Protein AF-A0A353HAV5-F1 (afdb_monomer_lite)

Radius of gyration: 21.0 Å; chains: 1; bounding box: 49×41×52 Å

Foldseek 3Di:
DAEAEFCCQVVVVDLVSRLVVQVVVVVVVGQAYEYEHQALDCVSVLVNLQVNCVPDVHRAYEYECPNVVVDDPVNVVVSPHDYYDPDCPVVVVVPVLVVVQVVVCVVPVHRPVVVVPDDPPVVVVVVDDDD

Secondary structure (DSSP, 8-state):
--EEEE-TTTTT--HHHHHHHHHHHHHTT-SEEEE----S--HHHHHHHHHHHHH-SSSPEEE-TTSSTTS-HHHHHHTT--EE---SHHHHHHHHHHHHHHHHHHHHTSSTTGGGTSPPHHHHGGGSPP-

Structure (mmCIF, N/CA/C/O backbone):
data_AF-A0A353HAV5-F1
#
_entry.id   AF-A0A353HAV5-F1
#
loop_
_atom_site.group_PDB
_atom_site.id
_atom_site.type_symbol
_atom_site.label_atom_id
_atom_site.label_alt_id
_atom_site.label_comp_id
_atom_site.label_asym_id
_atom_site.label_entity_id
_atom_site.label_seq_id
_atom_site.pdbx_PDB_ins_code
_atom_site.Cartn_x
_atom_site.Cartn_y
_atom_site.Cartn_z
_atom_site.occupancy
_atom_site.B_iso_or_equiv
_atom_site.auth_seq_id
_atom_site.auth_comp_id
_atom_site.auth_asym_id
_atom_site.auth_atom_id
_atom_site.pdbx_PDB_model_num
ATOM 1 N N . MET A 1 1 ? -17.302 -7.181 -1.519 1.00 90.75 1 MET A N 1
ATOM 2 C CA . MET A 1 1 ? -16.369 -6.440 -0.659 1.00 90.75 1 MET A CA 1
ATOM 3 C C . MET A 1 1 ? -16.232 -5.023 -1.188 1.00 90.75 1 MET A C 1
ATOM 5 O O . MET A 1 1 ? -15.803 -4.854 -2.324 1.00 90.75 1 MET A O 1
ATOM 9 N N . ILE A 1 2 ? -16.629 -4.037 -0.393 1.00 97.50 2 ILE A N 1
ATOM 10 C CA . ILE A 1 2 ? -16.594 -2.602 -0.665 1.00 97.50 2 ILE A CA 1
ATOM 11 C C . ILE A 1 2 ? -15.744 -1.954 0.428 1.00 97.50 2 ILE A C 1
ATOM 13 O O . ILE A 1 2 ? -16.100 -1.999 1.602 1.00 97.50 2 ILE A O 1
ATOM 17 N N . ILE A 1 3 ? -14.617 -1.352 0.046 1.00 98.38 3 ILE A N 1
ATOM 18 C CA . ILE A 1 3 ? -13.749 -0.620 0.974 1.00 98.38 3 ILE A CA 1
ATOM 19 C C . ILE A 1 3 ? -13.997 0.875 0.788 1.00 98.38 3 ILE A C 1
ATOM 21 O O . ILE A 1 3 ? -13.807 1.409 -0.306 1.00 98.38 3 ILE A O 1
ATOM 25 N N . ALA A 1 4 ? -14.411 1.557 1.853 1.00 98.38 4 ALA A N 1
ATOM 26 C CA . ALA A 1 4 ? -14.654 2.991 1.827 1.00 98.38 4 ALA A CA 1
ATOM 27 C C . ALA A 1 4 ? -13.349 3.764 2.056 1.00 98.38 4 ALA A C 1
ATOM 29 O O . ALA A 1 4 ? -12.739 3.678 3.122 1.00 98.38 4 ALA A O 1
ATOM 30 N N . HIS A 1 5 ? -12.923 4.528 1.050 1.00 98.44 5 HIS A N 1
ATOM 31 C CA . HIS A 1 5 ? -11.696 5.317 1.102 1.00 98.44 5 HIS A CA 1
ATOM 32 C C . HIS A 1 5 ? -11.945 6.710 1.696 1.00 98.44 5 HIS A C 1
ATOM 34 O O . HIS A 1 5 ? -12.786 7.470 1.213 1.00 98.44 5 HIS A O 1
ATOM 40 N N . ILE A 1 6 ? -11.221 7.033 2.766 1.00 98.25 6 ILE A N 1
ATOM 41 C CA . ILE A 1 6 ? -11.359 8.262 3.545 1.00 98.25 6 ILE A CA 1
ATOM 42 C C . ILE A 1 6 ? -10.180 9.188 3.239 1.00 98.25 6 ILE A C 1
ATOM 44 O O . ILE A 1 6 ? -9.036 8.907 3.589 1.00 98.25 6 ILE A O 1
ATOM 48 N N . GLU A 1 7 ? -10.491 10.335 2.643 1.00 97.94 7 GLU A N 1
ATOM 49 C CA . GLU A 1 7 ? -9.522 11.348 2.200 1.00 97.94 7 GLU A CA 1
ATOM 50 C C . GLU A 1 7 ? -9.420 12.544 3.169 1.00 97.94 7 GLU A C 1
ATOM 52 O O . GLU A 1 7 ? -8.815 13.567 2.860 1.00 97.94 7 GLU A O 1
ATOM 57 N N . SER A 1 8 ? -10.005 12.452 4.366 1.00 98.25 8 SER A N 1
ATOM 58 C CA . SER A 1 8 ? -10.053 13.561 5.331 1.00 98.25 8 SER A CA 1
ATOM 59 C C . SER A 1 8 ? -8.676 14.070 5.747 1.00 98.25 8 SER A C 1
ATOM 61 O O . SER A 1 8 ? -8.470 15.280 5.813 1.00 98.25 8 SER A O 1
ATOM 63 N N . LEU A 1 9 ? -7.721 13.170 6.003 1.00 97.25 9 LEU A N 1
ATOM 64 C CA . LEU A 1 9 ? -6.358 13.557 6.382 1.00 97.25 9 LEU A CA 1
ATOM 65 C C . LEU A 1 9 ? -5.580 14.109 5.181 1.00 97.25 9 LEU A C 1
ATOM 67 O O . LEU A 1 9 ? -4.828 15.071 5.322 1.00 97.25 9 LEU A O 1
ATOM 71 N N . ILE A 1 10 ? -5.824 13.576 3.978 1.00 96.88 10 ILE A N 1
ATOM 72 C CA . ILE A 1 10 ? -5.287 14.144 2.736 1.00 96.88 10 ILE A CA 1
ATOM 73 C C . ILE A 1 10 ? -5.797 15.569 2.539 1.00 96.88 10 ILE A C 1
ATOM 75 O O . ILE A 1 10 ? -5.003 16.439 2.202 1.00 96.88 10 ILE A O 1
ATOM 79 N N . LEU A 1 11 ? -7.075 15.832 2.802 1.00 96.94 11 LEU A N 1
ATOM 80 C CA . LEU A 1 11 ? -7.701 17.150 2.682 1.00 96.94 11 LEU A CA 1
ATOM 81 C C . LEU A 1 11 ? -7.527 18.041 3.924 1.00 96.94 11 LEU A C 1
ATOM 83 O O . LEU A 1 11 ? -8.155 19.095 3.998 1.00 96.94 11 LEU A O 1
ATOM 87 N N . GLU A 1 12 ? -6.705 17.631 4.897 1.00 95.88 12 GLU A N 1
ATOM 88 C CA . GLU A 1 12 ? -6.419 18.389 6.127 1.00 95.88 12 GLU A CA 1
ATOM 89 C C . GLU A 1 12 ? -7.684 18.756 6.936 1.00 95.88 12 GLU A C 1
ATOM 91 O O . GLU A 1 12 ? -7.725 19.754 7.651 1.00 95.88 12 GLU A O 1
ATOM 96 N N . ARG A 1 13 ? -8.732 17.925 6.858 1.00 97.62 13 ARG A N 1
ATOM 97 C CA . ARG A 1 13 ? -10.005 18.102 7.585 1.00 97.62 13 ARG A CA 1
ATOM 98 C C . ARG A 1 13 ? -9.928 17.705 9.062 1.00 97.62 13 ARG A C 1
ATOM 100 O O . ARG A 1 13 ? -10.823 18.048 9.826 1.00 97.62 13 ARG A O 1
ATOM 107 N N . GLY A 1 14 ? -8.857 17.018 9.459 1.00 96.69 14 GLY A N 1
ATOM 108 C CA . GLY A 1 14 ? -8.590 16.608 10.838 1.00 96.69 14 GLY A CA 1
ATOM 109 C C . GLY A 1 14 ? -9.068 15.195 11.186 1.00 96.69 14 GLY A C 1
ATOM 110 O O . GLY A 1 14 ? -9.750 14.527 10.408 1.00 96.69 14 GLY A O 1
ATOM 111 N N . MET A 1 15 ? -8.670 14.740 12.378 1.00 98.25 15 MET A N 1
ATOM 112 C CA . MET A 1 15 ? -8.927 13.384 12.883 1.00 98.25 15 MET A CA 1
ATOM 113 C C . MET A 1 15 ? -10.414 13.113 13.138 1.00 98.25 15 MET A C 1
ATOM 115 O O . MET A 1 15 ? -10.902 12.017 12.877 1.00 98.25 15 MET A O 1
ATOM 119 N N . GLU A 1 16 ? -11.140 14.113 13.639 1.00 98.19 16 GLU A N 1
ATOM 120 C CA . GLU A 1 16 ? -12.565 13.980 13.952 1.00 98.19 16 GLU A CA 1
ATOM 121 C C . GLU A 1 16 ? -13.396 13.729 12.688 1.00 98.19 16 GLU A C 1
ATOM 123 O O . GLU A 1 16 ? -14.158 12.767 12.657 1.00 98.19 16 GLU A O 1
ATOM 128 N N . ASP A 1 17 ? -13.167 14.500 11.615 1.00 98.56 17 ASP A N 1
ATOM 129 C CA . ASP A 1 17 ? -13.829 14.305 10.313 1.00 98.56 17 ASP A CA 1
ATOM 130 C C . ASP A 1 17 ? -13.515 12.916 9.727 1.00 98.56 17 ASP A C 1
ATOM 132 O O . ASP A 1 17 ? -14.403 12.240 9.206 1.00 98.56 17 ASP A O 1
ATOM 136 N N . ALA A 1 18 ? -12.266 12.450 9.864 1.00 98.62 18 ALA A N 1
ATOM 137 C CA . ALA A 1 18 ? -11.866 11.122 9.403 1.00 98.62 18 ALA A CA 1
ATOM 138 C C . ALA A 1 18 ? -12.637 10.006 10.128 1.00 98.62 18 ALA A C 1
ATOM 140 O O . ALA A 1 18 ? -13.148 9.086 9.484 1.00 98.62 18 ALA A O 1
ATOM 141 N N . LEU A 1 19 ? -12.733 10.084 11.459 1.00 98.69 19 LEU A N 1
ATOM 142 C CA . LEU A 1 19 ? -13.439 9.100 12.282 1.00 98.69 19 LEU A CA 1
ATOM 143 C C . LEU A 1 19 ? -14.951 9.148 12.051 1.00 98.69 19 LEU A C 1
ATOM 145 O O . LEU A 1 19 ? -15.568 8.097 11.885 1.00 98.69 19 LEU A O 1
ATOM 149 N N . GLU A 1 20 ? -15.545 10.342 11.988 1.00 98.62 20 GLU A N 1
ATOM 150 C CA . GLU A 1 20 ? -16.972 10.520 11.696 1.00 98.62 20 GLU A CA 1
ATOM 151 C C . GLU A 1 20 ? -17.346 9.835 10.377 1.00 98.62 20 GLU A C 1
ATOM 153 O O . GLU A 1 20 ? -18.283 9.034 10.328 1.00 98.62 20 GLU A O 1
ATOM 158 N N . ARG A 1 21 ? -16.556 10.071 9.324 1.00 98.56 21 ARG A N 1
ATOM 159 C CA . ARG A 1 21 ? -16.737 9.411 8.028 1.00 98.56 21 ARG A CA 1
ATOM 160 C C . ARG A 1 21 ? -16.547 7.909 8.113 1.00 98.56 21 ARG A C 1
ATOM 162 O O . ARG A 1 21 ? -17.372 7.181 7.574 1.00 98.56 21 ARG A O 1
ATOM 169 N N . ALA A 1 22 ? -15.510 7.439 8.802 1.00 98.56 22 ALA A N 1
ATOM 170 C CA . ALA A 1 22 ? -15.269 6.011 8.978 1.00 98.56 22 ALA A CA 1
ATOM 171 C C . ALA A 1 22 ? -16.491 5.305 9.577 1.00 98.56 22 ALA A C 1
ATOM 173 O O . ALA A 1 22 ? -16.973 4.319 9.023 1.00 98.56 22 ALA A O 1
ATOM 174 N N . PHE A 1 23 ? -17.037 5.841 10.670 1.00 98.62 23 PHE A N 1
ATOM 175 C CA . PHE A 1 23 ? -18.215 5.268 11.316 1.00 98.62 23 PHE A CA 1
ATOM 176 C C . PHE A 1 23 ? -19.475 5.398 10.457 1.00 98.62 23 PHE A C 1
ATOM 178 O O . PHE A 1 23 ? -20.264 4.455 10.403 1.00 98.62 23 PHE A O 1
ATOM 185 N N . ALA A 1 24 ? -19.657 6.516 9.749 1.00 98.56 24 ALA A N 1
ATOM 186 C CA . ALA A 1 24 ? -20.773 6.686 8.822 1.00 98.56 24 ALA A CA 1
ATOM 187 C C . ALA A 1 24 ? -20.724 5.667 7.671 1.00 98.56 24 ALA A C 1
ATOM 189 O O . ALA A 1 24 ? -21.751 5.086 7.328 1.00 98.56 24 ALA A O 1
ATOM 190 N N . TYR A 1 25 ? -19.540 5.411 7.111 1.00 98.56 25 TYR A N 1
ATOM 191 C CA . TYR A 1 25 ? -19.354 4.460 6.016 1.00 98.56 25 TYR A CA 1
ATOM 192 C C . TYR A 1 25 ? -19.554 3.019 6.480 1.00 98.56 25 TYR A C 1
ATOM 194 O O . TYR A 1 25 ? -20.225 2.251 5.799 1.00 98.56 25 TYR A O 1
ATOM 202 N N . VAL A 1 26 ? -19.062 2.664 7.669 1.00 98.25 26 VAL A N 1
ATOM 203 C CA . VAL A 1 26 ? -19.337 1.352 8.274 1.00 98.25 26 VAL A CA 1
ATOM 204 C C . VAL A 1 26 ? -20.826 1.163 8.548 1.00 98.25 26 VAL A C 1
ATOM 206 O O . VAL A 1 26 ? -21.368 0.100 8.275 1.00 98.25 26 VAL A O 1
ATOM 209 N N . LYS A 1 27 ? -21.513 2.195 9.051 1.00 98.12 27 LYS A N 1
ATOM 210 C CA . LYS A 1 27 ? -22.967 2.158 9.265 1.00 98.12 27 LYS A CA 1
ATOM 211 C C . LYS A 1 27 ? -23.750 2.021 7.953 1.00 98.12 27 LYS A C 1
ATOM 213 O O . LYS A 1 27 ? -24.879 1.546 7.977 1.00 98.12 27 LYS A O 1
ATOM 218 N N . ALA A 1 28 ? -23.164 2.447 6.838 1.00 98.12 28 ALA A N 1
ATOM 219 C CA . ALA A 1 28 ? -23.691 2.269 5.489 1.00 98.12 28 ALA A CA 1
ATOM 220 C C . ALA A 1 28 ? -23.217 0.957 4.824 1.00 98.12 28 ALA A C 1
ATOM 222 O O . ALA A 1 28 ? -23.225 0.867 3.599 1.00 98.12 28 ALA A O 1
ATOM 223 N N . ASP A 1 29 ? -22.796 -0.032 5.621 1.00 97.62 29 ASP A N 1
ATOM 224 C CA . ASP A 1 29 ? -22.398 -1.381 5.199 1.00 97.62 29 ASP A CA 1
ATOM 225 C C . ASP A 1 29 ? -21.099 -1.464 4.373 1.00 97.62 29 ASP A C 1
ATOM 227 O O . ASP A 1 29 ? -20.906 -2.391 3.585 1.00 97.62 29 ASP A O 1
ATOM 231 N N . ALA A 1 30 ? -20.158 -0.531 4.562 1.00 98.25 30 ALA A N 1
ATOM 232 C CA . ALA A 1 30 ? -18.803 -0.717 4.043 1.00 98.25 30 ALA A CA 1
ATOM 233 C C . ALA A 1 30 ? -18.118 -1.921 4.720 1.00 98.25 30 ALA A C 1
ATOM 235 O O . ALA A 1 30 ? -17.980 -1.966 5.944 1.00 98.25 30 ALA A O 1
ATOM 236 N N . ASP A 1 31 ? -17.616 -2.861 3.913 1.00 98.38 31 ASP A N 1
ATOM 237 C CA . ASP A 1 31 ? -16.912 -4.061 4.385 1.00 98.38 31 ASP A CA 1
ATOM 238 C C . ASP A 1 31 ? -15.553 -3.737 5.019 1.00 98.38 31 ASP A C 1
ATOM 240 O O . ASP A 1 31 ? -15.004 -4.553 5.749 1.00 98.38 31 ASP A O 1
ATOM 244 N N . GLY A 1 32 ? -14.984 -2.568 4.728 1.00 98.38 32 GLY A N 1
ATOM 245 C CA . GLY A 1 32 ? -13.704 -2.113 5.254 1.00 98.38 32 GLY A CA 1
ATOM 246 C C . GLY A 1 32 ? -13.542 -0.608 5.096 1.00 98.38 32 GLY A C 1
ATOM 247 O O . GLY A 1 32 ? -14.225 0.026 4.288 1.00 98.38 32 GLY A O 1
ATOM 248 N N . ILE A 1 33 ? -12.607 -0.037 5.843 1.00 98.50 33 ILE A N 1
ATOM 249 C CA . ILE A 1 33 ? -12.226 1.368 5.708 1.00 98.50 33 ILE A CA 1
ATOM 250 C C . ILE A 1 33 ? -10.779 1.470 5.258 1.00 98.50 33 ILE A C 1
ATOM 252 O O . ILE A 1 33 ? -9.913 0.744 5.737 1.00 98.50 33 ILE A O 1
ATOM 256 N N . MET A 1 34 ? -10.513 2.392 4.345 1.00 98.56 34 MET A N 1
ATOM 257 C CA . MET A 1 34 ? -9.163 2.749 3.948 1.00 98.56 34 MET A CA 1
ATOM 258 C C . MET A 1 34 ? -8.884 4.170 4.401 1.00 98.56 34 MET A C 1
ATOM 260 O O . MET A 1 34 ? -9.591 5.092 3.998 1.00 98.56 34 MET A O 1
ATOM 264 N N . ILE A 1 35 ? -7.861 4.340 5.232 1.00 98.31 35 ILE A N 1
ATOM 265 C CA . ILE A 1 35 ? -7.397 5.653 5.678 1.00 98.31 35 ILE A CA 1
ATOM 266 C C . ILE A 1 35 ? -6.075 5.978 4.991 1.00 98.31 35 ILE A C 1
ATOM 268 O O . ILE A 1 35 ? -5.190 5.127 4.871 1.00 98.31 35 ILE A O 1
ATOM 272 N N . HIS A 1 36 ? -5.943 7.215 4.525 1.00 96.12 36 HIS A N 1
ATOM 273 C CA . HIS A 1 36 ? -4.783 7.645 3.764 1.00 96.12 36 HIS A CA 1
ATOM 274 C C . HIS A 1 36 ? -4.245 8.979 4.278 1.00 96.12 36 HIS A C 1
ATOM 276 O O . HIS A 1 36 ? -4.999 9.865 4.671 1.00 96.12 36 HIS A O 1
ATOM 282 N N . SER A 1 37 ? -2.919 9.105 4.263 1.00 95.19 37 SER A N 1
ATOM 283 C CA . SER A 1 37 ? -2.173 10.309 4.606 1.00 95.19 37 SER A CA 1
ATOM 284 C C . SER A 1 37 ? -1.039 10.516 3.608 1.00 95.19 37 SER A C 1
ATOM 286 O O . SER A 1 37 ? -0.425 9.564 3.124 1.00 95.19 37 SER A O 1
ATOM 288 N N . ARG A 1 38 ? -0.729 11.788 3.343 1.00 94.31 38 ARG A N 1
ATOM 289 C CA . ARG A 1 38 ? 0.422 12.217 2.542 1.00 94.31 38 ARG A CA 1
ATOM 290 C C . ARG A 1 38 ? 1.628 12.617 3.392 1.00 94.31 38 ARG A C 1
ATOM 292 O O . ARG A 1 38 ? 2.662 12.971 2.827 1.00 94.31 38 ARG A O 1
ATOM 299 N N . LYS A 1 39 ? 1.520 12.572 4.723 1.00 95.50 39 LYS A N 1
ATOM 300 C CA . LYS A 1 39 ? 2.634 12.865 5.629 1.00 95.50 39 LYS A CA 1
ATOM 301 C C . LYS A 1 39 ? 3.638 11.713 5.626 1.00 95.50 39 LYS A C 1
ATOM 303 O O . LYS A 1 39 ? 3.302 10.563 5.356 1.00 95.50 39 LYS A O 1
ATOM 308 N N . LYS A 1 40 ? 4.899 12.053 5.899 1.00 95.88 40 LYS A N 1
ATOM 309 C CA . LYS A 1 40 ? 5.969 11.063 6.102 1.00 95.88 40 LYS A CA 1
ATOM 310 C C . LYS A 1 40 ? 5.907 10.425 7.485 1.00 95.88 40 LYS A C 1
ATOM 312 O O . LYS A 1 40 ? 6.335 9.292 7.651 1.00 95.88 40 LYS A O 1
ATOM 317 N N . ASP A 1 41 ? 5.409 11.178 8.457 1.00 96.38 41 ASP A N 1
ATOM 318 C CA . ASP A 1 41 ? 5.198 10.709 9.818 1.00 96.38 41 ASP A CA 1
ATOM 319 C C . ASP A 1 41 ? 3.910 9.863 9.878 1.00 96.38 41 ASP A C 1
ATOM 321 O O . ASP A 1 41 ? 2.852 10.367 9.484 1.00 96.38 41 ASP A O 1
ATOM 325 N N . PRO A 1 42 ? 3.975 8.600 10.339 1.00 96.81 42 PRO A N 1
ATOM 326 C CA . PRO A 1 42 ? 2.811 7.725 10.458 1.00 96.81 42 PRO A CA 1
ATOM 327 C C . PRO A 1 42 ? 1.896 8.047 11.646 1.00 96.81 42 PRO A C 1
ATOM 329 O O . PRO A 1 42 ? 0.836 7.431 11.753 1.00 96.81 42 PRO A O 1
ATOM 332 N N . ALA A 1 43 ? 2.269 8.972 12.538 1.00 97.50 43 ALA A N 1
ATOM 333 C CA . ALA A 1 43 ? 1.569 9.206 13.801 1.00 97.50 43 ALA A CA 1
ATOM 334 C C . ALA A 1 43 ? 0.054 9.416 13.641 1.00 97.50 43 ALA A C 1
ATOM 336 O O . ALA A 1 43 ? -0.723 8.857 14.408 1.00 97.50 43 ALA A O 1
ATOM 337 N N . GLU A 1 44 ? -0.390 10.157 12.620 1.00 97.06 44 GLU A N 1
ATOM 338 C CA . GLU A 1 44 ? -1.827 10.375 12.401 1.00 97.06 44 GLU A CA 1
ATOM 339 C C . GLU A 1 44 ? -2.559 9.129 11.883 1.00 97.06 44 GLU A C 1
ATOM 341 O O . GLU A 1 44 ? -3.741 8.950 12.163 1.00 97.06 44 GLU A O 1
ATOM 346 N N . ILE A 1 45 ? -1.871 8.229 11.173 1.00 98.06 45 ILE A N 1
ATOM 347 C CA . ILE A 1 45 ? -2.447 6.939 10.778 1.00 98.06 45 ILE A CA 1
ATOM 348 C C . ILE A 1 45 ? -2.596 6.043 12.005 1.00 98.06 45 ILE A C 1
ATOM 350 O O . ILE A 1 45 ? -3.658 5.452 12.189 1.00 98.06 45 ILE A O 1
ATOM 354 N N . PHE A 1 46 ? -1.577 5.975 12.866 1.00 98.50 46 PHE A N 1
ATOM 355 C CA . PHE A 1 46 ? -1.648 5.217 14.118 1.00 98.50 46 PHE A CA 1
ATOM 356 C C . PHE A 1 46 ? -2.749 5.747 15.034 1.00 98.50 46 PHE A C 1
ATOM 358 O O . PHE A 1 46 ? -3.595 4.976 15.481 1.00 98.50 46 PHE A O 1
ATOM 365 N N . GLU A 1 47 ? -2.815 7.068 15.220 1.00 98.50 47 GLU A N 1
ATOM 366 C CA . GLU A 1 47 ? -3.861 7.713 16.011 1.00 98.50 47 GLU A CA 1
ATOM 367 C C . GLU A 1 47 ? -5.260 7.371 15.482 1.00 98.50 47 GLU A C 1
ATOM 369 O O . GLU A 1 47 ? -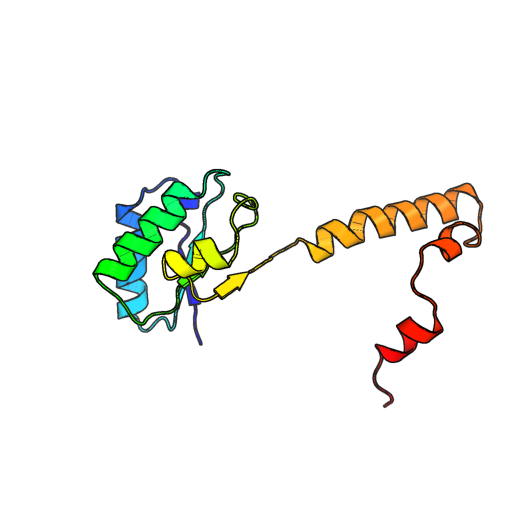6.147 7.021 16.266 1.00 98.50 47 GLU A O 1
ATOM 374 N N . PHE A 1 48 ? -5.466 7.437 14.162 1.00 98.62 48 PHE A N 1
ATOM 375 C CA . PHE A 1 48 ? -6.734 7.043 13.554 1.00 98.62 48 PHE A CA 1
ATOM 376 C C . PHE A 1 48 ? -7.066 5.578 13.845 1.00 98.62 48 PHE A C 1
ATOM 378 O O . PHE A 1 48 ? -8.185 5.275 14.264 1.00 98.62 48 PHE A O 1
ATOM 385 N N . CYS A 1 49 ? -6.108 4.673 13.632 1.00 98.50 49 CYS A N 1
ATOM 386 C CA . CYS A 1 49 ? -6.322 3.241 13.802 1.00 98.50 49 CYS A CA 1
ATOM 387 C C . CYS A 1 49 ? -6.669 2.904 15.255 1.00 98.50 49 CYS A C 1
ATOM 389 O O . CYS A 1 49 ? -7.679 2.242 15.496 1.00 98.50 49 CYS A O 1
ATOM 391 N N . ASP A 1 50 ? -5.921 3.440 16.221 1.00 98.56 50 ASP A N 1
ATOM 392 C CA . ASP A 1 50 ? -6.154 3.222 17.650 1.00 98.56 50 ASP A CA 1
ATOM 393 C C . ASP A 1 50 ? -7.526 3.760 18.085 1.00 98.56 50 ASP A C 1
ATOM 395 O O . ASP A 1 50 ? -8.303 3.064 18.754 1.00 98.56 50 ASP A O 1
ATOM 399 N N . LYS A 1 51 ? -7.877 4.981 17.654 1.00 98.56 51 LYS A N 1
ATOM 400 C CA . LYS A 1 51 ? -9.179 5.595 17.956 1.00 98.56 51 LYS A CA 1
ATOM 401 C C . LYS A 1 51 ? -10.330 4.827 17.320 1.00 98.56 51 LYS A C 1
ATOM 403 O O . LYS A 1 51 ? -11.310 4.538 18.008 1.00 98.56 51 LYS A O 1
ATOM 408 N N . PHE A 1 52 ? -10.221 4.443 16.051 1.00 98.62 52 PHE A N 1
ATOM 409 C CA . PHE A 1 52 ? -11.246 3.646 15.383 1.00 98.62 52 PHE A CA 1
ATOM 410 C C . PHE A 1 52 ? -11.405 2.283 16.065 1.00 98.62 52 PHE A C 1
ATOM 412 O O . PHE A 1 52 ? -12.522 1.878 16.396 1.00 98.62 52 PHE A O 1
ATOM 419 N N . ARG A 1 53 ? -10.290 1.615 16.386 1.00 98.06 53 ARG A N 1
ATOM 420 C CA . ARG A 1 53 ? -10.274 0.327 17.088 1.00 98.06 53 ARG A CA 1
ATOM 421 C C . ARG A 1 53 ? -10.829 0.408 18.495 1.00 98.06 53 ARG A C 1
ATOM 423 O O . ARG A 1 53 ? -11.315 -0.606 18.988 1.00 98.06 53 ARG A O 1
ATOM 430 N N . SER A 1 54 ? -10.796 1.556 19.166 1.00 97.88 54 SER A N 1
ATOM 431 C CA . SER A 1 54 ? -11.435 1.702 20.480 1.00 97.88 54 SER A CA 1
ATOM 432 C C . SER A 1 54 ? -12.952 1.450 20.433 1.00 97.88 54 SER A C 1
ATOM 434 O O . SER A 1 54 ? -13.497 0.918 21.397 1.00 97.88 54 SER A O 1
ATOM 436 N N . GLN A 1 55 ? -13.605 1.730 19.297 1.00 97.44 55 GLN A N 1
ATOM 437 C CA . GLN A 1 55 ? -15.055 1.583 19.110 1.00 97.44 55 GLN A CA 1
ATOM 438 C C . GLN A 1 55 ? -15.436 0.433 18.166 1.00 97.44 55 GLN A C 1
ATOM 440 O O . GLN A 1 55 ? -16.468 -0.202 18.360 1.00 97.44 55 GLN A O 1
ATOM 445 N N . ASN A 1 56 ? -14.607 0.130 17.164 1.00 97.50 56 ASN A N 1
ATOM 446 C CA . ASN A 1 56 ? -14.857 -0.917 16.178 1.00 97.50 56 ASN A CA 1
ATOM 447 C C . ASN A 1 56 ? -13.672 -1.890 16.078 1.00 97.50 56 ASN A C 1
ATOM 449 O O . ASN A 1 56 ? -12.608 -1.574 15.543 1.00 97.50 56 ASN A O 1
ATOM 453 N N . LYS A 1 57 ? -13.882 -3.114 16.569 1.00 96.75 57 LYS A N 1
ATOM 454 C CA . LYS A 1 57 ? -12.853 -4.161 16.643 1.00 96.75 57 LYS A CA 1
ATOM 455 C C . LYS A 1 57 ? -12.758 -5.045 15.400 1.00 96.75 57 LYS A C 1
ATOM 457 O O . LYS A 1 57 ? -11.790 -5.787 15.286 1.00 96.75 57 LYS A O 1
ATOM 462 N N . THR A 1 58 ? -13.744 -5.006 14.508 1.00 96.94 58 THR A N 1
ATOM 463 C CA . THR A 1 58 ? -13.943 -6.059 13.501 1.00 96.94 58 THR A CA 1
ATOM 464 C C . THR A 1 58 ? -13.787 -5.570 12.072 1.00 96.94 58 THR A C 1
ATOM 466 O O . THR A 1 58 ? -13.248 -6.313 11.258 1.00 96.94 58 THR A O 1
ATOM 469 N N . THR A 1 59 ? -14.209 -4.343 11.750 1.00 98.38 59 THR A N 1
ATOM 470 C CA . THR A 1 59 ? -14.114 -3.814 10.384 1.00 98.38 59 THR A CA 1
ATOM 471 C C . THR A 1 59 ? -12.643 -3.722 9.958 1.00 98.38 59 THR A C 1
ATOM 473 O O . THR A 1 59 ? -11.876 -3.027 10.634 1.00 98.38 59 THR A O 1
ATOM 476 N N . PRO A 1 60 ? -12.228 -4.374 8.859 1.00 98.50 60 PRO A N 1
ATOM 477 C CA . PRO A 1 60 ? -10.891 -4.262 8.294 1.00 98.50 60 PRO A CA 1
ATOM 478 C C . PRO A 1 60 ? -10.447 -2.813 8.068 1.00 98.50 60 PRO A C 1
ATOM 480 O O . PRO A 1 60 ? -11.175 -2.019 7.469 1.00 98.50 60 PRO A O 1
ATOM 483 N N . ILE A 1 61 ? -9.236 -2.489 8.521 1.00 98.75 61 ILE A N 1
ATOM 484 C CA . ILE A 1 61 ? -8.549 -1.239 8.187 1.00 98.75 61 ILE A CA 1
AT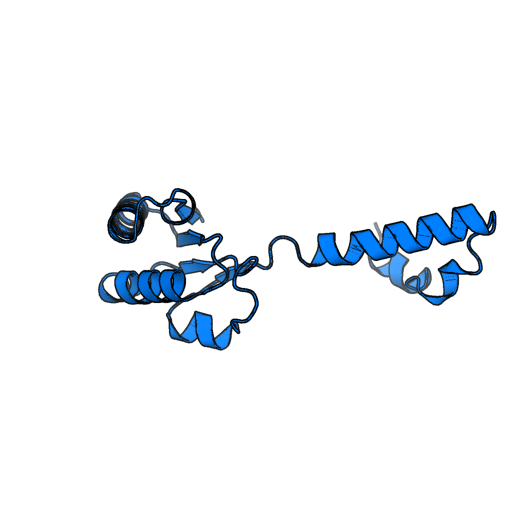OM 485 C C . ILE A 1 61 ? -7.516 -1.526 7.099 1.00 98.75 61 ILE A C 1
ATOM 487 O O . ILE A 1 61 ? -6.693 -2.437 7.228 1.00 98.75 61 ILE A O 1
ATOM 491 N N . VAL A 1 62 ? -7.551 -0.712 6.051 1.00 98.75 62 VAL A N 1
ATOM 492 C CA . VAL A 1 62 ? -6.623 -0.724 4.924 1.00 98.75 62 VAL A CA 1
ATOM 493 C C . VAL A 1 62 ? -5.774 0.542 4.956 1.00 98.75 62 VAL A C 1
ATOM 495 O O . VAL A 1 62 ? -6.292 1.638 5.180 1.00 98.75 62 VAL A O 1
ATOM 498 N N . VAL A 1 63 ? -4.475 0.406 4.701 1.00 98.38 63 VAL A N 1
ATOM 499 C CA . VAL A 1 63 ? -3.538 1.537 4.617 1.00 98.38 63 VAL A CA 1
ATOM 500 C C . VAL A 1 63 ? -2.627 1.419 3.398 1.00 98.38 63 VAL A C 1
ATOM 502 O O . VAL A 1 63 ? -2.326 0.323 2.924 1.00 98.38 63 VAL A O 1
ATOM 505 N N . VAL A 1 64 ? -2.147 2.566 2.915 1.00 97.88 64 VAL A N 1
ATOM 506 C CA . VAL A 1 64 ? -1.184 2.676 1.809 1.00 97.88 64 VAL A CA 1
ATOM 507 C C . VAL A 1 64 ? 0.055 3.441 2.298 1.00 97.88 64 VAL A C 1
ATOM 509 O O . VAL A 1 64 ? 0.069 4.673 2.244 1.00 97.88 64 VAL A O 1
ATOM 512 N N . PRO A 1 65 ? 1.122 2.767 2.767 1.00 96.81 65 PRO A N 1
ATOM 513 C CA . PRO A 1 65 ? 2.297 3.418 3.353 1.00 96.81 65 PRO A CA 1
ATOM 514 C C . PRO A 1 65 ? 3.283 3.939 2.297 1.00 96.81 65 PRO A C 1
ATOM 516 O O . PRO A 1 65 ? 4.490 3.739 2.395 1.00 96.81 65 PRO A O 1
ATOM 519 N N . THR A 1 66 ? 2.799 4.617 1.251 1.00 95.81 66 THR A N 1
ATOM 520 C CA . THR A 1 66 ? 3.695 5.148 0.206 1.00 95.81 66 THR A CA 1
ATOM 521 C C . THR A 1 66 ? 4.546 6.308 0.739 1.00 95.81 66 THR A C 1
ATOM 523 O O . THR A 1 66 ? 5.754 6.351 0.486 1.00 95.81 66 THR A O 1
ATOM 526 N N . SER A 1 67 ? 3.933 7.230 1.494 1.00 94.50 67 SER A N 1
ATOM 527 C CA . SER A 1 67 ? 4.611 8.408 2.059 1.00 94.50 67 SER A CA 1
ATOM 528 C C . SER A 1 67 ? 5.316 8.127 3.389 1.00 94.50 67 SER A C 1
ATOM 530 O O . SER A 1 67 ? 6.415 8.632 3.605 1.00 94.50 67 SER A O 1
ATOM 532 N N . PHE A 1 68 ? 4.724 7.294 4.247 1.00 94.88 68 PHE A N 1
ATOM 533 C CA . PHE A 1 68 ? 5.254 6.877 5.554 1.00 94.88 68 PHE A CA 1
ATOM 534 C C . PHE A 1 68 ? 5.876 5.471 5.481 1.00 94.88 68 PHE A C 1
ATOM 536 O O . PHE A 1 68 ? 5.574 4.569 6.256 1.00 94.88 68 PHE A O 1
ATOM 543 N N . ASN A 1 69 ? 6.750 5.281 4.494 1.00 95.19 69 ASN A N 1
ATOM 544 C CA . ASN A 1 69 ? 7.328 3.985 4.116 1.00 95.19 69 ASN A CA 1
ATOM 545 C C . ASN A 1 69 ? 8.402 3.428 5.072 1.00 95.19 69 ASN A C 1
ATOM 547 O O . ASN A 1 69 ? 8.961 2.372 4.794 1.00 95.19 69 ASN A O 1
ATOM 551 N N . SER A 1 70 ? 8.700 4.116 6.177 1.00 95.88 70 SER A N 1
ATOM 552 C CA . SER A 1 70 ? 9.620 3.629 7.212 1.00 95.88 70 SER A CA 1
ATOM 553 C C . SER A 1 70 ? 8.977 2.625 8.169 1.00 95.88 70 SER A C 1
ATOM 555 O O . SER A 1 70 ? 9.690 1.992 8.940 1.00 95.88 70 SER A O 1
ATOM 557 N N . VAL A 1 71 ? 7.647 2.516 8.154 1.00 96.69 71 VAL A N 1
ATOM 558 C CA . VAL A 1 71 ? 6.883 1.667 9.071 1.00 96.69 71 VAL A CA 1
ATOM 559 C C . VAL A 1 71 ? 6.776 0.247 8.533 1.00 96.69 71 VAL A C 1
ATOM 561 O O . VAL A 1 71 ? 6.444 0.037 7.365 1.00 96.69 71 VAL A O 1
ATOM 564 N N . THR A 1 72 ? 7.006 -0.730 9.405 1.00 97.62 72 THR A N 1
ATOM 565 C CA . THR A 1 72 ? 6.844 -2.150 9.090 1.00 97.62 72 THR A CA 1
ATOM 566 C C . THR A 1 72 ? 5.380 -2.592 9.132 1.00 97.62 72 THR A C 1
ATOM 568 O O . THR A 1 72 ? 4.540 -2.029 9.835 1.00 97.62 72 THR A O 1
ATOM 571 N N . GLU A 1 73 ? 5.062 -3.673 8.421 1.00 97.75 73 GLU A N 1
ATOM 572 C CA . GLU A 1 73 ? 3.740 -4.307 8.503 1.00 97.75 73 GLU A CA 1
ATOM 573 C C . GLU A 1 73 ? 3.405 -4.750 9.933 1.00 97.75 73 GLU A C 1
ATOM 575 O O . GLU A 1 73 ? 2.253 -4.658 10.348 1.00 97.75 73 GLU A O 1
ATOM 580 N N . GLN A 1 74 ? 4.409 -5.178 10.708 1.00 98.19 74 GLN A N 1
ATOM 581 C CA . GLN A 1 74 ? 4.229 -5.581 12.101 1.00 98.19 74 GLN A CA 1
ATOM 582 C C . GLN A 1 74 ? 3.799 -4.403 12.987 1.00 98.19 74 GLN A C 1
ATOM 584 O O . GLN A 1 74 ? 2.897 -4.555 13.811 1.00 98.19 74 GLN A O 1
ATOM 589 N N . GLU A 1 75 ? 4.400 -3.227 12.801 1.00 98.19 75 GLU A N 1
ATOM 590 C CA . GLU A 1 75 ? 3.988 -2.005 13.498 1.00 98.19 75 GLU A CA 1
ATOM 591 C C . GLU A 1 75 ? 2.559 -1.608 13.104 1.00 98.19 75 GLU A C 1
ATOM 593 O O . GLU A 1 75 ? 1.722 -1.394 13.980 1.00 98.19 75 GLU A O 1
ATOM 598 N N . LEU A 1 76 ? 2.225 -1.611 11.809 1.00 98.25 76 LEU A N 1
ATOM 599 C CA . LEU A 1 76 ? 0.861 -1.325 11.339 1.00 98.25 76 LEU A CA 1
ATOM 600 C C . LEU A 1 76 ? -0.162 -2.308 11.930 1.00 98.25 76 LEU A C 1
ATOM 602 O O . LEU A 1 76 ? -1.216 -1.898 12.421 1.00 98.25 76 LEU A O 1
ATOM 606 N N . ALA A 1 77 ? 0.162 -3.601 11.932 1.00 98.25 77 ALA A N 1
ATOM 607 C CA . ALA A 1 77 ? -0.680 -4.639 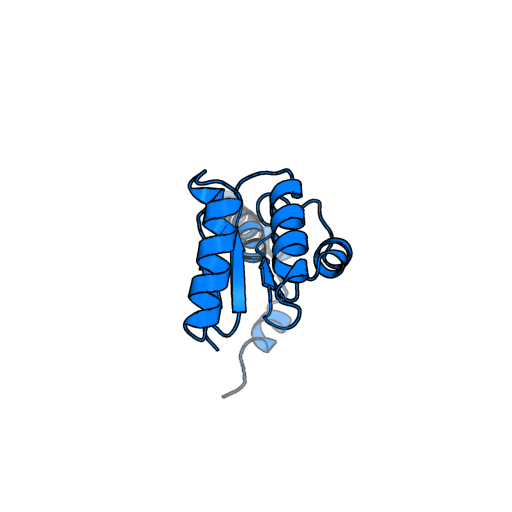12.511 1.00 98.25 77 ALA A CA 1
ATOM 608 C C . ALA A 1 77 ? -0.887 -4.435 14.018 1.00 98.25 77 ALA A C 1
ATOM 610 O O . ALA A 1 77 ? -1.988 -4.669 14.519 1.00 98.25 77 ALA A O 1
ATOM 611 N N . SER A 1 78 ? 0.128 -3.948 14.741 1.00 98.19 78 SER A N 1
ATOM 612 C CA . SER A 1 78 ? 0.016 -3.664 16.178 1.00 98.19 78 SER A CA 1
ATOM 613 C C . SER A 1 78 ? -0.995 -2.551 16.499 1.00 98.19 78 SER A C 1
ATOM 615 O O . SER A 1 78 ? -1.633 -2.599 17.549 1.00 98.19 78 SER A O 1
ATOM 617 N N . HIS A 1 79 ? -1.234 -1.635 15.553 1.00 98.12 79 HIS A N 1
ATOM 618 C CA . HIS A 1 79 ? -2.286 -0.610 15.606 1.00 98.12 79 HIS A CA 1
ATOM 619 C C . HIS A 1 79 ? -3.636 -1.088 15.032 1.00 98.12 79 HIS A C 1
ATOM 621 O O . HIS A 1 79 ? -4.599 -0.329 14.928 1.00 98.12 79 HIS A O 1
ATOM 627 N N . GLY A 1 80 ? -3.755 -2.367 14.662 1.00 97.69 80 GLY A N 1
ATOM 628 C CA . GLY A 1 80 ? -5.008 -2.972 14.207 1.00 97.69 80 GLY A CA 1
ATOM 629 C C . GLY A 1 80 ? -5.310 -2.811 12.715 1.00 97.69 80 GLY A C 1
ATOM 630 O O . GLY A 1 80 ? -6.465 -3.012 12.320 1.00 97.69 80 GLY A O 1
ATOM 631 N N . VAL A 1 81 ? -4.305 -2.471 11.900 1.00 98.44 81 VAL A N 1
ATOM 632 C CA . VAL A 1 81 ? -4.373 -2.540 10.432 1.00 98.44 81 VAL A CA 1
ATOM 633 C C . VAL A 1 81 ? -4.458 -3.998 9.978 1.00 98.44 81 VAL A C 1
ATOM 635 O O . VAL A 1 81 ? -3.793 -4.869 10.534 1.00 98.44 81 VAL A O 1
ATOM 638 N N . ASN A 1 82 ? -5.267 -4.268 8.952 1.00 98.44 82 ASN A N 1
ATOM 639 C CA . ASN A 1 82 ? -5.477 -5.618 8.422 1.00 98.44 82 ASN A CA 1
ATOM 640 C C . ASN A 1 82 ? -4.887 -5.812 7.025 1.00 98.44 82 ASN A C 1
ATOM 642 O O . ASN A 1 82 ? -4.489 -6.922 6.689 1.00 98.44 82 ASN A O 1
ATOM 646 N N . ILE A 1 83 ? -4.878 -4.761 6.203 1.00 98.44 83 ILE A N 1
ATOM 647 C CA . ILE A 1 83 ? -4.417 -4.824 4.814 1.00 98.44 83 ILE A CA 1
ATOM 648 C C . ILE A 1 83 ? -3.457 -3.664 4.562 1.00 98.44 83 ILE A C 1
ATOM 650 O O . ILE A 1 83 ? -3.782 -2.503 4.816 1.00 98.44 83 ILE A O 1
ATOM 654 N N . VAL A 1 84 ? -2.289 -3.988 4.016 1.00 98.25 84 VAL A N 1
ATOM 655 C CA . VAL A 1 84 ? -1.273 -3.021 3.595 1.00 98.25 84 VAL A CA 1
ATOM 656 C C . VAL A 1 84 ? -1.160 -3.075 2.077 1.00 98.25 84 VAL A C 1
ATOM 658 O O . VAL A 1 84 ? -0.995 -4.145 1.498 1.00 98.25 84 VAL A O 1
ATOM 661 N N . ILE A 1 85 ? -1.268 -1.921 1.420 1.00 98.19 85 ILE A N 1
ATOM 662 C CA . ILE A 1 85 ? -1.168 -1.808 -0.037 1.00 98.19 85 ILE A CA 1
ATOM 663 C C . ILE A 1 85 ? 0.123 -1.073 -0.409 1.00 98.19 85 ILE A C 1
ATOM 665 O O . ILE A 1 85 ? 0.264 0.132 -0.187 1.00 98.19 85 ILE A O 1
ATOM 669 N N . TYR A 1 86 ? 1.038 -1.782 -1.067 1.00 97.62 86 TYR A N 1
ATOM 670 C CA . TYR A 1 86 ? 2.182 -1.190 -1.763 1.00 97.62 86 TYR A CA 1
ATOM 671 C C . TYR A 1 86 ? 1.754 -0.740 -3.165 1.00 97.62 86 TYR A C 1
ATOM 673 O O . TYR A 1 86 ? 1.822 -1.491 -4.134 1.00 97.62 86 TYR A O 1
ATOM 681 N N . ALA A 1 87 ? 1.245 0.491 -3.250 1.00 96.50 87 ALA A N 1
ATOM 682 C CA . ALA A 1 87 ? 0.477 0.963 -4.401 1.00 96.50 87 ALA A CA 1
ATOM 683 C C . ALA A 1 87 ? 1.269 1.148 -5.707 1.00 96.50 87 ALA A C 1
ATOM 685 O O . ALA A 1 87 ? 0.692 1.014 -6.782 1.00 96.50 87 ALA A O 1
ATOM 686 N N . ASN A 1 88 ? 2.549 1.531 -5.653 1.00 96.38 88 ASN A N 1
ATOM 687 C CA . ASN A 1 88 ? 3.278 1.954 -6.861 1.00 96.38 88 ASN A CA 1
ATOM 688 C C . ASN A 1 88 ? 4.772 1.608 -6.882 1.00 96.38 88 ASN A C 1
ATOM 690 O O . ASN A 1 88 ? 5.492 2.048 -7.778 1.00 96.38 88 ASN A O 1
ATOM 694 N N . GLN A 1 89 ? 5.249 0.820 -5.922 1.00 97.00 89 GLN A N 1
ATOM 695 C CA . GLN A 1 89 ? 6.661 0.488 -5.760 1.00 97.00 89 GLN A CA 1
ATOM 696 C C . GLN A 1 89 ? 7.186 -0.310 -6.961 1.0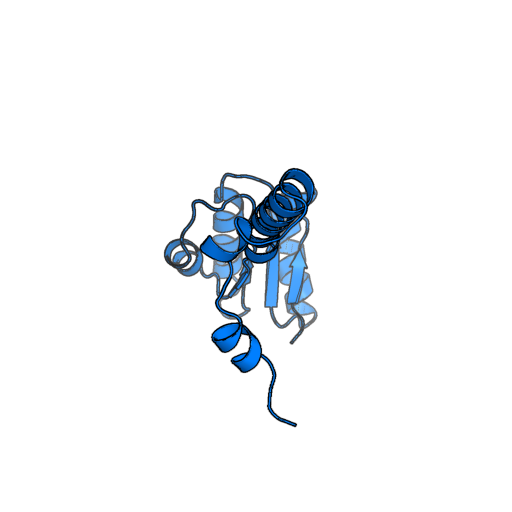0 97.00 89 GLN A C 1
ATOM 698 O O . GLN A 1 89 ? 8.240 0.037 -7.482 1.00 97.00 89 GLN A O 1
ATOM 703 N N . LEU A 1 90 ? 6.420 -1.293 -7.454 1.00 97.38 90 LEU A N 1
ATOM 704 C CA . LEU A 1 90 ? 6.815 -2.130 -8.597 1.00 97.38 90 LEU A CA 1
ATOM 705 C C . LEU A 1 90 ? 6.904 -1.334 -9.907 1.00 97.38 90 LEU A C 1
ATOM 707 O O . LEU A 1 90 ? 7.869 -1.454 -10.654 1.00 97.38 90 LEU A O 1
ATOM 711 N N . THR A 1 91 ? 5.936 -0.457 -10.179 1.00 96.69 91 THR A N 1
ATOM 712 C CA . THR A 1 91 ? 5.985 0.393 -11.379 1.00 96.69 91 THR A CA 1
ATOM 713 C C . THR A 1 91 ? 7.138 1.395 -11.299 1.00 96.69 91 THR A C 1
ATOM 715 O O . THR A 1 91 ? 7.833 1.629 -12.287 1.00 96.69 91 THR A O 1
ATOM 718 N N . ARG A 1 92 ? 7.377 1.973 -10.113 1.00 96.69 92 ARG A N 1
ATOM 719 C CA . ARG A 1 92 ? 8.485 2.910 -9.875 1.00 96.69 92 ARG A CA 1
ATOM 720 C C . ARG A 1 92 ? 9.856 2.240 -9.909 1.00 96.69 92 ARG A C 1
ATOM 722 O O . ARG A 1 92 ? 10.814 2.941 -10.213 1.00 96.69 92 ARG A O 1
ATOM 729 N N . SER A 1 93 ? 9.965 0.945 -9.610 1.00 96.75 93 SER A N 1
ATOM 730 C CA . SER A 1 93 ? 11.216 0.193 -9.766 1.00 96.75 93 SER A CA 1
ATOM 731 C C . SER A 1 93 ? 11.441 -0.254 -11.209 1.00 96.75 93 SER A C 1
ATOM 733 O O . SER A 1 93 ? 12.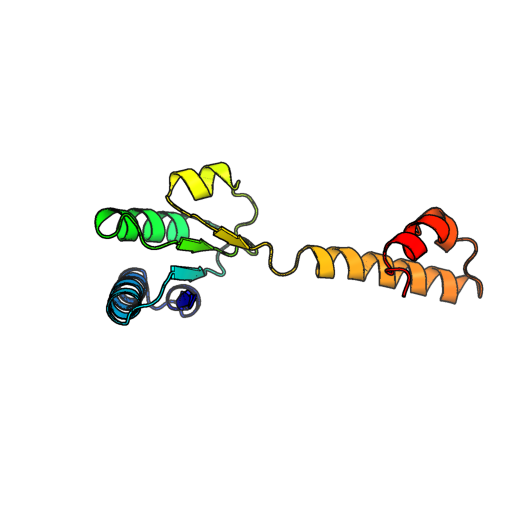570 -0.213 -11.682 1.00 96.75 93 SER A O 1
ATOM 735 N N . ALA A 1 94 ? 10.381 -0.608 -11.940 1.00 96.38 94 ALA A N 1
ATOM 736 C CA . ALA A 1 94 ? 10.490 -1.003 -13.343 1.00 96.38 94 ALA A CA 1
ATOM 737 C C . ALA A 1 94 ? 10.900 0.164 -14.258 1.00 96.38 94 ALA A C 1
ATOM 739 O O . ALA A 1 94 ? 11.649 -0.027 -15.211 1.00 96.38 94 ALA A O 1
ATOM 740 N N . PHE A 1 95 ? 10.412 1.380 -13.994 1.00 97.31 95 PHE A N 1
ATOM 741 C CA . PHE A 1 95 ? 10.607 2.510 -14.909 1.00 97.31 95 PHE A CA 1
ATOM 742 C C . PHE A 1 95 ? 12.081 2.925 -15.107 1.00 97.31 95 PHE A C 1
ATOM 744 O O . PHE A 1 95 ? 12.485 3.076 -16.262 1.00 97.31 95 PHE A O 1
ATOM 751 N N . PRO A 1 96 ? 12.911 3.062 -14.052 1.00 97.00 96 PRO A N 1
ATOM 752 C CA . PRO A 1 96 ? 14.344 3.312 -14.206 1.00 97.00 96 PRO A CA 1
ATOM 753 C C . PRO A 1 96 ? 15.070 2.225 -15.005 1.00 97.00 96 PRO A C 1
ATOM 755 O O . PRO A 1 96 ? 15.884 2.557 -15.862 1.00 97.00 96 PRO A O 1
ATOM 758 N N . GLU A 1 97 ? 14.742 0.948 -14.789 1.00 96.38 97 GLU A N 1
ATOM 759 C CA . GLU A 1 97 ? 15.369 -0.170 -15.513 1.00 96.38 97 GLU A CA 1
ATOM 760 C C . GLU A 1 97 ? 14.977 -0.194 -16.994 1.00 96.38 97 GLU A C 1
ATOM 762 O O . GLU A 1 97 ? 15.825 -0.346 -17.879 1.00 96.38 97 GLU A O 1
ATOM 767 N N . MET A 1 98 ? 13.699 0.059 -17.294 1.00 97.50 98 MET A N 1
ATOM 768 C CA . MET A 1 98 ? 13.237 0.230 -18.674 1.00 97.50 98 MET A CA 1
ATOM 769 C C . MET A 1 98 ? 13.940 1.411 -19.356 1.00 97.50 98 MET A C 1
ATOM 771 O O . MET A 1 98 ? 14.358 1.303 -20.510 1.00 97.50 98 MET A O 1
ATOM 775 N N . GLN A 1 99 ? 14.110 2.532 -18.646 1.00 97.94 99 GLN A N 1
ATOM 776 C CA . GLN A 1 99 ? 14.828 3.697 -19.161 1.00 97.94 99 GLN A CA 1
ATOM 777 C C . GLN A 1 99 ? 16.310 3.382 -19.411 1.00 97.94 99 GLN A C 1
ATOM 779 O O . GLN A 1 99 ? 16.831 3.741 -20.467 1.00 97.94 99 GLN A O 1
ATOM 784 N N . SER A 1 100 ? 16.976 2.702 -18.475 1.00 97.19 100 SER A N 1
ATOM 785 C CA . SER A 1 100 ? 18.374 2.270 -18.595 1.00 97.19 100 SER A CA 1
ATOM 786 C C . SER A 1 100 ? 18.580 1.392 -19.831 1.00 97.19 100 SER A C 1
ATOM 788 O O . SER A 1 100 ? 19.382 1.723 -20.707 1.00 97.19 100 SER A O 1
ATOM 790 N N . THR A 1 101 ? 17.746 0.359 -19.972 1.00 97.88 101 THR A N 1
ATOM 791 C CA . THR A 1 101 ? 17.725 -0.546 -21.130 1.00 97.88 101 THR A CA 1
ATOM 792 C C . THR A 1 101 ? 17.581 0.226 -22.444 1.00 97.88 101 THR A C 1
ATOM 794 O O . THR A 1 101 ? 18.348 0.024 -23.388 1.00 97.88 101 THR A O 1
ATOM 797 N N . ALA A 1 102 ? 16.624 1.158 -22.516 1.00 98.25 102 ALA A N 1
ATOM 798 C CA . ALA A 1 102 ? 16.401 1.965 -23.713 1.00 98.25 102 ALA A CA 1
ATOM 799 C C . ALA A 1 102 ? 17.608 2.861 -24.052 1.00 98.25 102 ALA A C 1
ATOM 801 O O . ALA A 1 102 ? 17.969 2.990 -25.224 1.00 98.25 102 ALA A O 1
ATOM 802 N N . MET A 1 103 ? 18.256 3.454 -23.043 1.00 98.25 103 MET A N 1
ATOM 803 C CA . MET A 1 103 ? 19.457 4.274 -23.231 1.00 98.25 103 MET A CA 1
ATOM 804 C C . MET A 1 103 ? 20.645 3.452 -23.745 1.00 98.25 103 MET A C 1
ATOM 806 O O . MET A 1 103 ? 21.374 3.925 -24.619 1.00 98.25 103 MET A O 1
ATOM 810 N N . GLU A 1 104 ? 20.839 2.227 -23.255 1.00 97.81 104 GLU A N 1
ATOM 811 C CA . GLU A 1 104 ? 21.904 1.338 -23.731 1.00 97.81 104 GLU A CA 1
ATOM 812 C C . GLU A 1 104 ? 21.691 0.916 -25.183 1.00 97.81 104 GLU A C 1
ATOM 814 O O . GLU A 1 104 ? 22.630 0.984 -25.982 1.00 97.81 104 GLU A O 1
ATOM 819 N N . ILE A 1 105 ? 20.455 0.563 -25.547 1.00 98.44 105 ILE A N 1
ATOM 820 C CA . ILE A 1 105 ? 20.095 0.238 -26.932 1.00 98.44 105 ILE A CA 1
ATOM 821 C C . ILE A 1 105 ? 20.359 1.438 -27.845 1.00 98.44 105 ILE A C 1
ATOM 823 O O . ILE A 1 105 ? 20.983 1.289 -28.898 1.00 98.44 105 ILE A O 1
ATOM 827 N N . LEU A 1 106 ? 19.926 2.634 -27.432 1.00 98.38 106 LEU A N 1
ATOM 828 C CA . LEU A 1 106 ? 20.102 3.861 -28.206 1.00 98.38 106 LEU A CA 1
ATOM 829 C C . LEU A 1 106 ? 21.584 4.208 -28.405 1.00 98.38 106 LEU A C 1
ATOM 831 O O . LEU A 1 106 ? 21.984 4.556 -29.512 1.00 98.38 106 LEU A O 1
ATOM 835 N N . LYS A 1 107 ? 22.401 4.097 -27.351 1.00 98.38 107 LYS A N 1
ATOM 836 C CA . LYS A 1 107 ? 23.832 4.432 -27.381 1.00 98.38 107 LYS A CA 1
ATOM 837 C C . LYS A 1 107 ? 24.652 3.462 -28.234 1.00 98.38 107 LYS A C 1
ATOM 839 O O . LYS A 1 107 ? 25.602 3.887 -28.885 1.00 98.38 107 LYS A O 1
ATOM 844 N N . ASN A 1 108 ? 24.323 2.172 -28.198 1.00 98.06 108 ASN A N 1
ATOM 845 C CA . ASN A 1 108 ? 25.128 1.124 -28.835 1.00 98.06 108 ASN A CA 1
ATOM 846 C C . ASN A 1 108 ? 24.562 0.650 -30.181 1.00 98.06 108 ASN A C 1
ATOM 848 O O . ASN A 1 108 ? 25.207 -0.146 -30.863 1.00 98.06 108 ASN A O 1
ATOM 852 N N . HIS A 1 109 ? 23.366 1.111 -30.564 1.00 97.75 109 HIS A N 1
ATOM 853 C CA . HIS A 1 109 ? 22.632 0.659 -31.753 1.00 97.75 109 HIS A CA 1
ATOM 854 C C . HIS A 1 109 ? 22.401 -0.867 -31.799 1.00 97.75 109 HIS A C 1
ATOM 856 O O . HIS A 1 109 ? 22.259 -1.455 -32.871 1.00 97.75 109 HIS A O 1
ATOM 862 N N . ARG A 1 110 ? 22.382 -1.519 -30.630 1.00 97.19 110 ARG A N 1
ATOM 863 C CA . ARG A 1 110 ? 22.107 -2.949 -30.411 1.00 97.19 110 ARG A CA 1
ATOM 864 C C . ARG A 1 110 ? 21.831 -3.201 -28.924 1.00 97.19 110 ARG A C 1
ATOM 866 O O . ARG A 1 110 ? 22.138 -2.350 -28.101 1.00 97.19 110 ARG A O 1
ATOM 873 N N . ALA A 1 111 ? 21.333 -4.387 -28.577 1.00 96.62 111 ALA A N 1
ATOM 874 C CA . ALA A 1 111 ? 20.941 -4.735 -27.203 1.00 96.62 111 ALA A CA 1
ATOM 875 C C . ALA A 1 111 ? 21.967 -5.572 -26.406 1.00 96.62 111 ALA A C 1
ATOM 877 O O . ALA A 1 111 ? 21.651 -6.031 -25.315 1.00 96.62 111 ALA A O 1
ATOM 878 N N . LYS A 1 112 ? 23.188 -5.800 -26.920 1.00 97.00 112 LYS A N 1
ATOM 879 C CA . LYS A 1 112 ? 24.164 -6.717 -26.292 1.00 97.00 112 LYS A CA 1
ATOM 880 C C . LYS A 1 112 ? 24.527 -6.304 -24.862 1.00 97.00 112 LYS A C 1
ATOM 882 O O . LYS A 1 112 ? 24.707 -7.154 -24.003 1.00 97.00 112 LYS A O 1
ATOM 887 N N . GLU A 1 113 ? 24.702 -5.010 -24.644 1.00 96.38 113 GLU A N 1
ATOM 888 C CA . GLU A 1 113 ? 25.103 -4.446 -23.359 1.00 96.38 113 GLU A CA 1
ATOM 889 C C . GLU A 1 113 ? 23.969 -4.578 -22.320 1.00 96.38 113 GLU A C 1
ATOM 891 O O . GLU A 1 113 ? 24.230 -4.960 -21.177 1.00 96.38 113 GLU A O 1
ATOM 896 N N . ALA A 1 114 ? 22.720 -4.403 -22.767 1.00 96.06 114 ALA A N 1
ATOM 897 C CA . ALA A 1 114 ? 21.531 -4.552 -21.932 1.00 96.06 114 ALA A CA 1
ATOM 898 C C . ALA A 1 114 ? 21.269 -5.994 -21.493 1.00 96.06 114 ALA A C 1
ATOM 900 O O . ALA A 1 114 ? 20.830 -6.221 -20.372 1.00 96.06 114 ALA A O 1
ATOM 901 N N . ASP A 1 115 ? 21.606 -6.979 -22.329 1.00 94.56 115 ASP A N 1
ATOM 902 C CA . ASP A 1 115 ? 21.365 -8.407 -22.067 1.00 94.56 115 ASP A CA 1
ATOM 903 C C . ASP A 1 115 ? 21.929 -8.900 -20.717 1.00 94.56 115 ASP A C 1
ATOM 905 O O . ASP A 1 115 ? 21.434 -9.867 -20.151 1.00 94.56 115 ASP A O 1
ATOM 909 N N . SER A 1 116 ? 22.938 -8.214 -20.163 1.00 94.00 116 SER A N 1
ATOM 910 C CA . SER A 1 116 ? 23.583 -8.575 -18.893 1.00 94.00 116 SER A CA 1
ATOM 911 C C . SER A 1 116 ? 22.704 -8.435 -17.641 1.00 94.00 116 SER A C 1
ATOM 913 O O . SER A 1 116 ? 23.001 -9.078 -16.633 1.00 94.00 116 SER A O 1
ATOM 915 N N . HIS A 1 117 ? 21.650 -7.613 -17.685 1.00 91.88 117 HIS A N 1
ATOM 916 C CA . HIS A 1 117 ? 20.756 -7.344 -16.545 1.00 91.88 117 HIS A CA 1
ATOM 917 C C . HIS A 1 117 ? 19.281 -7.653 -16.830 1.00 91.88 117 HIS A C 1
ATOM 919 O O . HIS A 1 117 ? 18.446 -7.557 -15.930 1.00 91.88 117 HIS A O 1
ATOM 925 N N . LEU A 1 118 ? 18.960 -8.086 -18.052 1.00 94.81 118 LEU A N 1
ATOM 926 C CA . LEU A 1 118 ? 17.624 -8.556 -18.397 1.00 94.81 118 LEU A CA 1
ATOM 927 C C . LEU A 1 118 ? 17.368 -9.951 -17.819 1.00 94.81 118 LEU A C 1
ATOM 929 O O . LEU A 1 118 ? 18.257 -10.799 -17.742 1.00 94.81 118 LEU A O 1
ATOM 933 N N . MET A 1 119 ? 16.107 -10.214 -17.472 1.00 94.50 119 MET A N 1
ATOM 934 C CA . MET A 1 119 ? 15.658 -11.573 -17.182 1.00 94.50 119 MET A CA 1
ATOM 935 C C . MET A 1 119 ? 15.898 -12.458 -18.418 1.00 94.50 119 MET A C 1
ATOM 937 O O . MET A 1 119 ? 15.525 -12.056 -19.528 1.00 94.50 119 MET A O 1
ATOM 941 N N . PRO A 1 120 ? 16.475 -13.664 -18.265 1.00 94.06 120 PRO A N 1
ATOM 942 C CA . PRO A 1 120 ? 16.676 -14.569 -19.386 1.00 94.06 120 PRO A CA 1
ATOM 943 C C . PRO A 1 120 ? 15.366 -14.838 -20.130 1.00 94.06 120 PRO A C 1
ATOM 945 O O . PRO A 1 120 ? 14.342 -15.137 -19.519 1.00 94.06 120 PRO A O 1
ATOM 948 N N . PHE A 1 121 ? 15.395 -14.824 -21.466 1.00 90.94 121 PHE A N 1
ATOM 949 C CA . PHE A 1 121 ? 14.188 -15.050 -22.277 1.00 90.94 121 PHE A CA 1
ATOM 950 C C . PHE A 1 121 ? 13.462 -16.365 -21.933 1.00 90.94 121 PHE A C 1
ATOM 952 O O . PHE A 1 121 ? 12.235 -16.434 -21.960 1.00 90.94 121 PHE A O 1
ATOM 959 N N . LYS A 1 122 ? 14.222 -17.403 -21.559 1.00 92.88 122 LYS A N 1
ATOM 960 C CA . LYS A 1 122 ? 13.678 -18.696 -21.117 1.00 92.88 122 LYS A CA 1
ATOM 961 C C . LYS A 1 122 ? 12.884 -18.623 -19.812 1.00 92.88 122 LYS A C 1
ATOM 963 O O . LYS A 1 122 ? 12.056 -19.491 -19.601 1.00 92.88 122 LYS A O 1
ATOM 968 N N . GLU A 1 123 ? 13.145 -17.646 -18.951 1.00 94.00 123 GLU A N 1
ATOM 969 C CA . GLU A 1 123 ? 12.359 -17.405 -17.734 1.0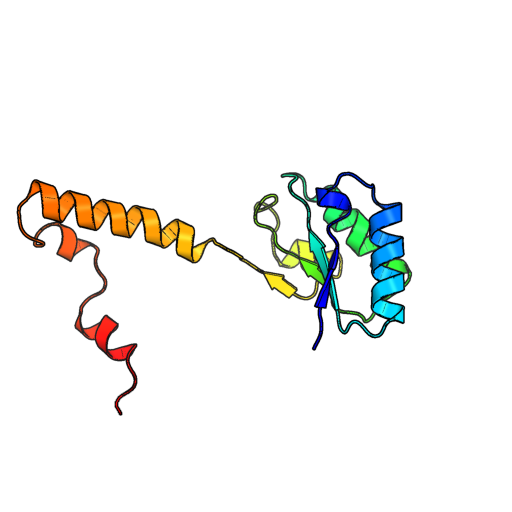0 94.00 123 GLU A CA 1
ATOM 970 C C . GLU A 1 123 ? 11.148 -16.518 -18.044 1.00 94.00 123 GLU A C 1
ATOM 972 O O . GLU A 1 123 ? 10.063 -16.751 -17.529 1.00 94.00 123 GLU A O 1
ATOM 977 N N . ILE A 1 124 ? 11.289 -15.555 -18.963 1.00 91.81 124 ILE A N 1
ATOM 978 C CA . ILE A 1 124 ? 10.169 -14.700 -19.389 1.00 91.81 124 ILE A CA 1
ATOM 979 C C . ILE A 1 124 ? 9.047 -15.531 -20.018 1.00 91.81 124 ILE A C 1
ATOM 981 O O . ILE A 1 124 ? 7.875 -15.305 -19.725 1.00 91.81 124 ILE A O 1
ATOM 985 N N . ILE A 1 125 ? 9.385 -16.496 -20.880 1.00 91.94 125 ILE A N 1
ATOM 986 C CA . ILE A 1 125 ? 8.372 -17.293 -21.582 1.00 91.94 125 ILE A CA 1
ATOM 987 C C . ILE A 1 125 ? 7.518 -18.135 -20.624 1.00 91.94 125 ILE A C 1
ATOM 989 O O . ILE A 1 125 ? 6.363 -18.390 -20.937 1.00 91.94 125 ILE A O 1
ATOM 993 N N . THR A 1 126 ? 8.026 -18.504 -19.440 1.00 93.06 126 THR A N 1
ATOM 994 C CA . THR A 1 126 ? 7.239 -19.271 -18.457 1.00 93.06 126 THR A CA 1
ATOM 995 C C . THR A 1 126 ? 6.177 -18.429 -17.753 1.00 93.06 126 THR A C 1
ATOM 997 O O . THR A 1 126 ? 5.394 -18.973 -16.984 1.00 93.06 126 THR A O 1
ATOM 1000 N N . LEU A 1 127 ? 6.167 -17.107 -17.956 1.00 92.12 127 LEU A N 1
ATOM 1001 C CA . LEU A 1 127 ? 5.121 -16.213 -17.446 1.00 92.12 127 LEU A CA 1
ATOM 1002 C C . LEU A 1 127 ? 3.885 -16.174 -18.358 1.00 92.12 127 LEU A C 1
ATOM 1004 O O . LEU A 1 127 ? 2.879 -15.572 -17.989 1.00 92.12 127 LEU A O 1
ATOM 1008 N N . ILE A 1 128 ? 3.972 -16.760 -19.555 1.00 91.00 128 ILE A N 1
ATOM 1009 C CA . ILE A 1 128 ? 2.862 -16.888 -20.495 1.00 91.00 128 ILE A CA 1
ATOM 1010 C C . ILE A 1 128 ? 2.346 -18.321 -20.378 1.00 91.00 128 ILE A C 1
ATOM 1012 O O . ILE A 1 128 ? 3.097 -19.260 -20.634 1.00 91.00 128 ILE A O 1
ATOM 1016 N N . ASP A 1 129 ? 1.080 -18.487 -19.994 1.00 82.69 129 ASP A N 1
ATOM 1017 C CA . ASP A 1 129 ? 0.455 -19.810 -19.949 1.00 82.69 129 ASP A CA 1
ATOM 1018 C C . ASP A 1 129 ? 0.445 -20.444 -21.350 1.00 82.69 129 ASP A C 1
ATOM 1020 O O . ASP A 1 129 ? 0.141 -19.783 -22.351 1.00 82.69 129 ASP A O 1
ATOM 1024 N N . GLU A 1 130 ? 0.773 -21.735 -21.426 1.00 75.38 130 GLU A N 1
ATOM 1025 C CA . GLU A 1 130 ? 0.573 -22.524 -22.642 1.00 75.38 130 GLU A CA 1
ATOM 1026 C C . GLU A 1 130 ? -0.941 -22.624 -22.908 1.00 75.38 130 GLU A C 1
ATOM 1028 O O . GLU A 1 130 ? -1.696 -23.077 -22.046 1.00 75.38 130 GLU A O 1
ATOM 1033 N N . LEU A 1 131 ? -1.385 -22.144 -24.077 1.00 64.25 131 LEU A N 1
ATOM 1034 C CA . LEU A 1 131 ? -2.780 -22.234 -24.534 1.00 64.25 131 LEU A CA 1
ATOM 1035 C C . LEU A 1 131 ? -3.210 -23.678 -24.814 1.00 64.25 131 LEU A C 1
ATOM 1037 O O . LEU A 1 131 ? -2.424 -24.408 -25.462 1.00 64.25 131 LEU A O 1
#

Sequence (131 aa):
MIIAHIESLILERGMEDALERAFAYVKADADGIMIHSRKKDPAEIFEFCDKFRSQNKTTPIVVVPTSFNSVTEQELASHGVNIVIYANQLTRSAFPEMQSTAMEILKNHRAKEADSHLMPFKEIITLIDEL

pLDDT: mean 96.5, std 4.06, range [64.25, 98.75]